Protein AF-A0A0D2PR49-F1 (afdb_monomer)

Organism: Gossypium raimondii (NCBI:txid29730)

Solvent-accessible surface area (backbone atoms only — not comparable to full-atom values): 4754 Å² total; per-residue (Å²): 135,81,83,64,83,88,48,54,68,65,58,54,53,50,51,50,49,49,45,39,73,77,64,70,54,72,65,66,94,83,53,62,59,68,56,30,50,48,52,37,51,46,32,70,77,64,71,52,52,63,70,61,48,22,69,72,69,72,44,54,58,68,54,52,53,50,31,34,51,56,48,49,60,56,57,59,69,75,112

Radius of gyration: 12.07 Å; Cα contacts (8 Å, |Δi|>4): 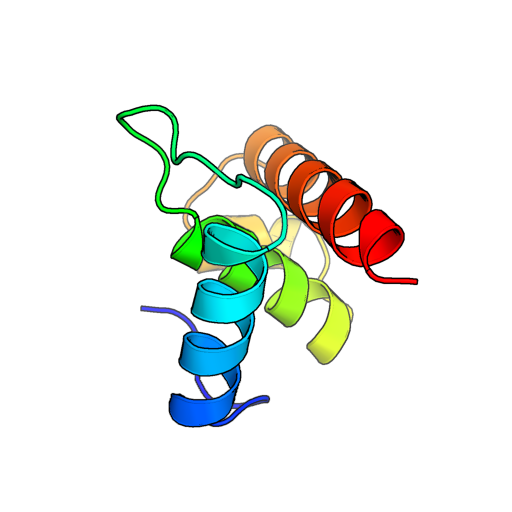56; chains: 1; bounding box: 26×19×28 Å

InterPro domains:
  IPR045249 Putative nuclease HARBI1-like [PTHR22930] (6-72)
  IPR058353 Domain of unknown function DUF8040 [PF26138] (7-76)

Foldseek 3Di:
DADCPQDHPVVLVVVVCCLCPVQVPDDDPPDDLSVLVSLQCCCVVPVDDLVRSCVVSVDDSVVSVVSNVVVVVSVVVVD

Structure (mmCIF, N/CA/C/O backbone):
data_AF-A0A0D2PR49-F1
#
_entry.id   AF-A0A0D2PR49-F1
#
loop_
_atom_site.group_PDB
_atom_site.id
_atom_site.type_symbol
_atom_site.label_atom_id
_atom_site.label_alt_id
_atom_site.label_comp_id
_atom_site.label_asym_id
_atom_site.label_entity_id
_atom_site.label_seq_id
_atom_site.pdbx_PDB_ins_code
_atom_site.Cartn_x
_atom_site.Cartn_y
_atom_site.Cartn_z
_atom_site.occupancy
_atom_site.B_iso_or_equiv
_atom_site.auth_seq_id
_atom_site.auth_comp_id
_atom_site.auth_asym_id
_atom_site.auth_atom_id
_atom_site.pdbx_PDB_model_num
ATOM 1 N N . MET A 1 1 ? 0.905 12.610 -8.388 1.00 45.53 1 MET A N 1
ATOM 2 C CA . MET A 1 1 ? -0.513 12.660 -7.959 1.00 45.53 1 MET A CA 1
ATOM 3 C C . MET A 1 1 ? -1.174 11.346 -8.388 1.00 45.53 1 MET A C 1
ATOM 5 O O . MET A 1 1 ? -1.054 11.021 -9.565 1.00 45.53 1 MET A O 1
ATOM 9 N N . PRO A 1 2 ? -1.722 10.520 -7.473 1.00 51.88 2 PRO A N 1
ATOM 10 C CA . PRO A 1 2 ? -2.140 9.150 -7.792 1.00 51.88 2 PRO A CA 1
ATOM 11 C C . PRO A 1 2 ? -3.468 9.129 -8.575 1.00 51.88 2 PRO A C 1
ATOM 13 O O . PRO A 1 2 ? -4.223 10.101 -8.509 1.00 51.88 2 PRO A O 1
ATOM 16 N N . PRO A 1 3 ? -3.765 8.056 -9.334 1.00 50.59 3 PRO A N 1
ATOM 17 C CA . PRO A 1 3 ? -4.959 7.982 -10.166 1.00 50.59 3 PRO A CA 1
ATOM 18 C C . PRO A 1 3 ? -6.195 7.810 -9.294 1.00 50.59 3 PRO A C 1
ATOM 20 O O . PRO A 1 3 ? -6.399 6.781 -8.658 1.00 50.59 3 PRO A O 1
ATOM 23 N N . LEU A 1 4 ? -7.062 8.808 -9.336 1.00 53.12 4 LEU A N 1
ATOM 24 C CA . LEU A 1 4 ? -8.406 8.801 -8.763 1.00 53.12 4 LEU A CA 1
ATOM 25 C C . LEU A 1 4 ? -9.380 7.865 -9.520 1.00 53.12 4 LEU A C 1
ATOM 27 O O . LEU A 1 4 ? -10.587 8.017 -9.390 1.00 53.12 4 LEU A O 1
ATOM 31 N N . SER A 1 5 ? -8.896 6.938 -10.356 1.00 54.16 5 SER A N 1
ATOM 32 C CA . SER A 1 5 ? -9.735 6.237 -11.341 1.00 54.16 5 SER A CA 1
ATOM 33 C C . SER A 1 5 ? -10.435 4.978 -10.822 1.00 54.16 5 SER A C 1
ATOM 35 O O . SER A 1 5 ? -11.306 4.471 -11.513 1.00 54.16 5 SER A O 1
ATOM 37 N N . MET A 1 6 ? -10.082 4.472 -9.635 1.00 60.00 6 MET A N 1
ATOM 38 C CA . MET A 1 6 ? -10.767 3.323 -9.008 1.00 60.00 6 MET A CA 1
ATOM 39 C C . MET A 1 6 ? -11.648 3.730 -7.818 1.00 60.00 6 MET A C 1
ATOM 41 O O . MET A 1 6 ? -12.617 3.049 -7.506 1.00 60.00 6 MET A O 1
ATOM 45 N N . MET A 1 7 ? -11.324 4.837 -7.139 1.00 69.25 7 MET A N 1
ATOM 46 C CA . MET A 1 7 ? -12.013 5.290 -5.927 1.00 69.25 7 MET A CA 1
ATOM 47 C C . MET A 1 7 ? -12.194 6.802 -5.946 1.00 69.25 7 MET A C 1
ATOM 49 O O . MET A 1 7 ? -11.259 7.541 -6.265 1.00 69.25 7 MET A O 1
ATOM 53 N N . SER A 1 8 ? -13.381 7.274 -5.555 1.00 79.31 8 SER A N 1
ATOM 54 C CA . SER A 1 8 ? -13.621 8.711 -5.441 1.00 79.31 8 SER A CA 1
ATOM 55 C C . SER A 1 8 ? -12.689 9.319 -4.390 1.00 79.31 8 SER A C 1
ATOM 57 O O . SER A 1 8 ? -12.386 8.709 -3.359 1.00 79.31 8 SER A O 1
ATOM 59 N N . LYS A 1 9 ? -12.251 10.561 -4.630 1.00 76.00 9 LYS A N 1
ATOM 60 C CA . LYS A 1 9 ? -11.397 11.314 -3.697 1.00 76.00 9 LYS A CA 1
ATOM 61 C C . LYS A 1 9 ? -11.978 11.321 -2.279 1.00 76.00 9 LYS A C 1
ATOM 63 O O . LYS A 1 9 ? -11.237 11.227 -1.309 1.00 76.00 9 LYS A O 1
ATOM 68 N N . MET A 1 10 ? -13.305 11.386 -2.176 1.00 79.88 10 MET A N 1
ATOM 69 C CA . MET A 1 10 ? -14.027 11.390 -0.910 1.00 79.88 10 MET A CA 1
ATOM 70 C C . MET A 1 10 ? -13.874 10.066 -0.155 1.00 79.88 10 MET A C 1
ATOM 72 O O . MET A 1 10 ? -13.545 10.087 1.026 1.00 79.88 10 MET A O 1
ATOM 76 N N . VAL A 1 11 ? -14.028 8.920 -0.830 1.00 82.12 11 VAL A N 1
ATOM 77 C CA . VAL A 1 11 ? -13.836 7.593 -0.214 1.00 82.12 11 VAL A CA 1
ATOM 78 C C . VAL A 1 11 ? -12.389 7.412 0.240 1.00 82.12 11 VAL A C 1
ATOM 80 O O . VAL A 1 11 ? -12.147 6.960 1.357 1.00 82.12 11 VAL A O 1
ATOM 83 N N . PHE A 1 12 ? -11.430 7.841 -0.582 1.00 82.44 12 PHE A N 1
ATOM 84 C CA . PHE A 1 12 ? -10.011 7.795 -0.235 1.00 82.44 12 PHE A CA 1
ATOM 85 C C . PHE A 1 12 ? -9.693 8.621 1.022 1.00 82.44 12 PHE A C 1
ATOM 87 O O . PHE A 1 12 ? -9.051 8.127 1.948 1.00 82.44 12 PHE A O 1
ATOM 94 N N . THR A 1 13 ? -10.175 9.865 1.089 1.00 81.62 13 THR A N 1
ATOM 95 C CA . THR A 1 13 ? -9.969 10.737 2.255 1.00 81.62 13 THR A CA 1
ATOM 96 C C . THR A 1 13 ? -10.680 10.209 3.503 1.00 81.62 13 THR A C 1
ATOM 98 O O . THR A 1 13 ? -10.122 10.289 4.597 1.00 81.62 13 THR A O 1
ATOM 101 N N . SER A 1 14 ? -11.874 9.631 3.360 1.00 84.62 14 SER A N 1
ATOM 102 C CA . SER A 1 14 ? -12.583 8.997 4.476 1.00 84.62 14 SER A CA 1
ATOM 103 C C . SER A 1 14 ? -11.828 7.782 5.014 1.00 84.62 14 SER A C 1
ATOM 105 O O . SER A 1 14 ? -11.666 7.664 6.228 1.00 84.62 14 SER A O 1
ATOM 107 N N . LEU A 1 15 ? -11.309 6.918 4.135 1.00 82.56 15 LEU A N 1
ATOM 108 C CA . LEU A 1 15 ? -10.514 5.755 4.535 1.00 82.56 15 LEU A CA 1
ATOM 109 C C . LEU A 1 15 ? -9.218 6.173 5.241 1.00 82.56 15 LEU A C 1
ATOM 111 O O . LEU A 1 15 ? -8.907 5.629 6.299 1.00 82.56 15 LEU A O 1
ATOM 115 N N . LEU A 1 16 ? -8.510 7.178 4.711 1.00 83.06 16 LEU A N 1
ATOM 116 C CA . LEU A 1 16 ? -7.351 7.773 5.387 1.00 83.06 16 LEU A CA 1
ATOM 117 C C . LEU A 1 16 ? -7.703 8.229 6.803 1.00 83.06 16 LEU A C 1
ATOM 119 O O . LEU A 1 16 ? -7.026 7.843 7.752 1.00 83.06 16 LEU A O 1
ATOM 123 N N . ARG A 1 17 ? -8.792 8.991 6.957 1.00 82.81 17 ARG A N 1
ATOM 124 C CA . ARG A 1 17 ? -9.219 9.517 8.258 1.00 82.81 17 ARG A CA 1
ATOM 125 C C . ARG A 1 17 ? -9.565 8.405 9.246 1.00 82.81 17 ARG A C 1
ATOM 127 O O . ARG A 1 17 ? -9.201 8.505 10.414 1.00 82.81 17 ARG A O 1
ATOM 134 N N . VAL A 1 18 ? -10.266 7.356 8.814 1.00 83.88 18 VAL A N 1
ATOM 135 C CA . VAL A 1 18 ? -10.589 6.204 9.677 1.00 83.88 18 VAL A CA 1
ATOM 136 C C . VAL A 1 18 ? -9.308 5.519 10.146 1.00 83.88 18 VAL A C 1
ATOM 138 O O . VAL A 1 18 ? -9.143 5.283 11.342 1.00 83.88 18 VAL A O 1
ATOM 141 N N . LEU A 1 19 ? -8.379 5.269 9.223 1.00 79.75 19 LEU A N 1
ATOM 142 C CA . LEU A 1 19 ? -7.092 4.645 9.512 1.00 79.75 19 LEU A CA 1
ATOM 143 C C . LEU A 1 19 ? -6.252 5.481 10.497 1.00 79.75 19 LEU A C 1
ATOM 145 O O . LEU A 1 19 ? -5.742 4.937 11.476 1.00 79.75 19 LEU A O 1
ATOM 149 N N . GLU A 1 20 ? -6.174 6.798 10.302 1.00 78.62 20 GLU A N 1
ATOM 150 C CA . GLU A 1 20 ? -5.456 7.720 11.194 1.00 78.62 20 GLU A CA 1
ATOM 151 C C . GLU A 1 20 ? -6.088 7.801 12.591 1.00 78.62 20 GLU A C 1
ATOM 153 O O . GLU A 1 20 ? -5.390 7.668 13.596 1.00 78.62 20 GLU A O 1
ATOM 158 N N . THR A 1 21 ? -7.410 7.985 12.666 1.00 79.25 21 THR A N 1
ATOM 159 C CA . THR A 1 21 ? -8.110 8.292 13.928 1.00 79.25 21 THR A CA 1
ATOM 160 C C . THR A 1 21 ? -8.409 7.070 14.792 1.00 79.25 21 THR A C 1
ATOM 162 O O . THR A 1 21 ? -8.397 7.177 16.016 1.00 79.25 21 THR A O 1
ATOM 165 N N . ARG A 1 22 ? -8.698 5.912 14.187 1.00 76.75 22 ARG A N 1
ATOM 166 C CA . ARG A 1 22 ? -9.137 4.707 14.915 1.00 76.75 22 ARG A CA 1
ATOM 167 C C . ARG A 1 22 ? -8.020 3.695 15.145 1.00 76.75 22 ARG A C 1
ATOM 169 O O . ARG A 1 22 ? -8.099 2.933 16.101 1.00 76.75 22 ARG A O 1
ATOM 176 N N . TYR A 1 23 ? -6.973 3.714 14.320 1.00 74.88 23 TYR A N 1
ATOM 177 C CA . TYR A 1 23 ? -5.896 2.713 14.359 1.00 74.88 23 TYR A CA 1
ATOM 178 C C . 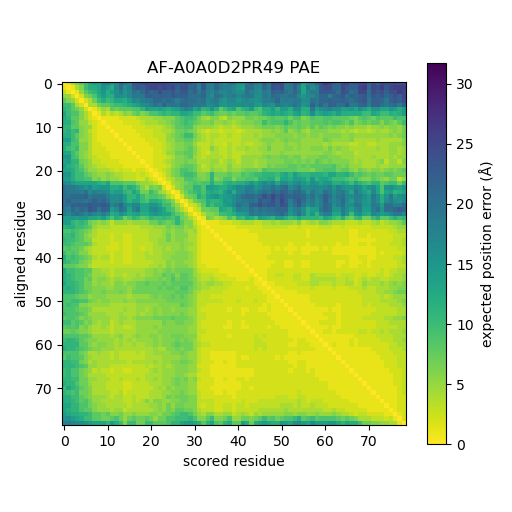TYR A 1 23 ? -4.521 3.317 14.686 1.00 74.88 23 TYR A C 1
ATOM 180 O O . TYR A 1 23 ? -3.488 2.667 14.497 1.00 74.88 23 TYR A O 1
ATOM 188 N N . ASN A 1 24 ? -4.524 4.552 15.210 1.00 68.06 24 ASN A N 1
ATOM 189 C CA . ASN A 1 24 ? -3.367 5.299 15.713 1.00 68.06 24 ASN A CA 1
ATOM 190 C C . ASN A 1 24 ? -2.193 5.320 14.717 1.00 68.06 24 ASN A C 1
ATOM 192 O O . ASN A 1 24 ? -1.028 5.098 15.065 1.00 68.06 24 ASN A O 1
ATOM 196 N N . LEU A 1 25 ? -2.517 5.528 13.440 1.00 65.44 25 LEU A N 1
ATOM 197 C CA . LEU A 1 25 ? -1.552 5.581 12.348 1.00 65.44 25 LEU A CA 1
ATOM 198 C C . LEU A 1 25 ? -0.851 6.936 12.350 1.00 65.44 25 LEU A C 1
ATOM 200 O O . LEU A 1 25 ? -1.194 7.847 11.604 1.00 65.44 25 LEU A O 1
ATOM 204 N N . GLN A 1 26 ? 0.144 7.072 13.221 1.00 59.41 26 GLN A N 1
ATOM 205 C CA . GLN A 1 26 ? 0.981 8.260 13.229 1.00 59.41 26 GLN A CA 1
ATOM 206 C C . GLN A 1 26 ? 1.980 8.197 12.074 1.00 59.41 26 GLN A C 1
ATOM 208 O O . GLN A 1 26 ? 2.844 7.318 12.003 1.00 59.41 26 GLN A O 1
ATOM 213 N N . THR A 1 27 ? 1.855 9.151 11.156 1.00 57.44 27 THR A N 1
ATOM 214 C CA . THR A 1 27 ? 2.847 9.430 10.120 1.00 57.44 27 THR A CA 1
ATOM 215 C C . THR A 1 27 ? 4.188 9.725 10.784 1.00 57.44 27 THR A C 1
ATOM 217 O O . THR A 1 27 ? 4.389 10.793 11.363 1.00 57.44 27 THR A O 1
ATOM 220 N N . SER A 1 28 ? 5.131 8.788 10.700 1.00 52.72 28 SER A N 1
ATOM 221 C CA . SER A 1 28 ? 6.518 9.065 11.065 1.00 52.72 28 SER A CA 1
ATOM 222 C C . SER A 1 28 ? 7.090 10.052 10.049 1.00 52.72 28 SER A C 1
ATOM 224 O O . SER A 1 28 ? 7.353 9.663 8.913 1.00 52.72 28 SER A O 1
ATOM 226 N N . ARG A 1 29 ? 7.153 11.326 10.466 1.00 48.47 29 ARG A N 1
ATOM 227 C CA . ARG A 1 29 ? 7.907 12.531 10.032 1.00 48.47 29 ARG A CA 1
ATOM 228 C C . ARG A 1 29 ? 8.414 12.740 8.594 1.00 48.47 29 ARG A C 1
ATOM 230 O O . ARG A 1 29 ? 8.900 13.826 8.334 1.00 48.47 29 ARG A O 1
ATOM 237 N N . ASN A 1 30 ? 8.309 11.805 7.661 1.00 49.78 30 ASN A N 1
ATOM 238 C CA . ASN A 1 30 ? 8.767 11.968 6.279 1.00 49.78 30 ASN A CA 1
ATOM 239 C C . ASN A 1 30 ? 8.059 11.062 5.260 1.00 49.78 30 ASN A C 1
ATOM 241 O O . ASN A 1 30 ? 8.396 11.105 4.080 1.00 49.78 30 ASN A O 1
ATOM 245 N N . ILE A 1 31 ? 7.091 10.234 5.671 1.00 58.12 31 ILE A N 1
ATOM 246 C CA . ILE A 1 31 ? 6.358 9.377 4.733 1.00 58.12 31 ILE A CA 1
ATOM 247 C C . ILE A 1 31 ? 4.887 9.768 4.712 1.00 58.12 31 ILE A C 1
ATOM 249 O O . ILE A 1 31 ? 4.191 9.649 5.721 1.00 58.12 31 ILE A O 1
ATOM 253 N N . SER A 1 32 ? 4.411 10.217 3.549 1.00 77.81 32 SER A N 1
ATOM 254 C CA . SER A 1 32 ? 2.998 10.535 3.367 1.00 77.81 32 SER A CA 1
ATOM 255 C C . SER A 1 32 ? 2.186 9.236 3.368 1.00 77.81 32 SER A C 1
ATOM 257 O O . SER A 1 32 ? 2.295 8.400 2.473 1.00 77.81 32 SER A O 1
ATOM 259 N N . PHE A 1 33 ? 1.390 9.022 4.414 1.00 79.25 33 PHE A N 1
ATOM 260 C CA . PHE A 1 33 ? 0.515 7.851 4.522 1.00 79.25 33 PHE A CA 1
ATOM 261 C C . PHE A 1 33 ? -0.474 7.764 3.345 1.00 79.25 33 PHE A C 1
ATOM 263 O O . PHE A 1 33 ? -0.796 6.676 2.872 1.00 79.25 33 PHE A O 1
ATOM 270 N N . SER A 1 34 ? -0.852 8.917 2.788 1.00 82.81 34 SER A N 1
ATOM 271 C CA . SER A 1 34 ? -1.589 9.035 1.528 1.00 82.81 34 SER A CA 1
ATOM 272 C C . SER A 1 34 ? -0.908 8.318 0.362 1.00 82.81 34 SER A C 1
ATOM 274 O O . SER A 1 34 ? -1.574 7.647 -0.421 1.00 82.81 34 SER A O 1
ATOM 276 N N . GLU A 1 35 ? 0.412 8.399 0.241 1.00 87.00 35 GLU A N 1
ATOM 277 C CA . GLU A 1 35 ? 1.139 7.671 -0.792 1.00 87.00 35 GLU A CA 1
ATOM 278 C C . GLU A 1 35 ? 1.173 6.167 -0.531 1.00 87.00 35 GLU A C 1
ATOM 280 O O . GLU A 1 35 ? 0.973 5.394 -1.467 1.00 87.00 35 GLU A O 1
ATOM 285 N N . MET A 1 36 ? 1.367 5.741 0.722 1.00 89.25 36 MET A N 1
ATOM 286 C CA . MET A 1 36 ? 1.306 4.317 1.068 1.00 89.25 36 MET A CA 1
ATOM 287 C C . MET A 1 36 ? -0.061 3.724 0.714 1.00 89.25 36 MET A C 1
ATOM 289 O O . MET A 1 36 ? -0.134 2.696 0.037 1.00 89.25 36 MET A O 1
ATOM 293 N N . LEU A 1 37 ? -1.142 4.397 1.123 1.00 88.00 37 LEU A N 1
ATOM 294 C CA . LEU A 1 37 ? -2.503 3.974 0.808 1.00 88.00 37 LEU A CA 1
ATOM 295 C C . LEU A 1 37 ? -2.757 4.012 -0.704 1.00 88.00 37 LEU A C 1
ATOM 297 O O . LEU A 1 37 ? -3.384 3.106 -1.248 1.00 88.00 37 LEU A O 1
ATOM 301 N N . GLY A 1 38 ? -2.227 5.021 -1.397 1.00 88.75 38 GLY A N 1
ATOM 302 C CA . GLY A 1 38 ? -2.289 5.117 -2.853 1.00 88.75 38 GLY A CA 1
ATOM 303 C C . GLY A 1 38 ? -1.628 3.929 -3.554 1.00 88.75 38 GLY A C 1
ATOM 304 O O . GLY A 1 38 ? -2.207 3.385 -4.491 1.00 88.75 38 GLY A O 1
ATOM 305 N N . ILE A 1 39 ? -0.456 3.486 -3.087 1.00 91.50 39 ILE A N 1
ATOM 306 C CA . ILE A 1 39 ? 0.232 2.291 -3.604 1.00 91.50 39 ILE A CA 1
ATOM 307 C C . ILE A 1 39 ? -0.589 1.031 -3.332 1.00 91.50 39 ILE A C 1
ATOM 309 O O . ILE A 1 39 ? -0.797 0.234 -4.244 1.00 91.50 39 ILE A O 1
ATOM 313 N N . PHE A 1 40 ? -1.080 0.865 -2.103 1.00 91.75 40 PHE A N 1
ATOM 314 C CA . PHE A 1 40 ? -1.887 -0.289 -1.712 1.00 91.75 40 PHE A CA 1
ATOM 315 C C . PHE A 1 40 ? -3.135 -0.442 -2.590 1.00 91.75 40 PHE A C 1
ATOM 317 O O . PHE A 1 40 ? -3.342 -1.488 -3.205 1.00 91.75 40 PHE A O 1
ATOM 324 N N . LEU A 1 41 ? -3.920 0.629 -2.719 1.00 89.88 41 LEU A N 1
ATOM 325 C CA . LEU A 1 41 ? -5.136 0.633 -3.530 1.00 89.88 41 LEU A CA 1
ATOM 326 C C . LEU A 1 41 ? -4.840 0.491 -5.023 1.00 89.88 41 LEU A C 1
ATOM 328 O O . LEU A 1 41 ? -5.609 -0.147 -5.734 1.00 89.88 41 LEU A O 1
ATOM 332 N N . TYR A 1 42 ? -3.727 1.049 -5.506 1.00 90.50 42 TYR A N 1
ATOM 333 C CA . TYR A 1 42 ? -3.320 0.876 -6.896 1.00 90.50 42 TYR A CA 1
ATOM 334 C C . TYR A 1 42 ? -3.009 -0.588 -7.213 1.00 90.50 42 TYR A C 1
ATOM 336 O O . TYR A 1 42 ? -3.516 -1.112 -8.203 1.00 90.50 42 TYR A O 1
ATOM 344 N N . ILE A 1 43 ? -2.229 -1.262 -6.360 1.00 92.38 43 ILE A N 1
ATOM 345 C CA . ILE A 1 43 ? -1.896 -2.682 -6.527 1.00 92.38 43 ILE A CA 1
ATOM 346 C C . ILE A 1 43 ? -3.166 -3.535 -6.502 1.00 92.38 43 ILE A C 1
ATOM 348 O O . ILE A 1 43 ? -3.362 -4.332 -7.415 1.00 92.38 43 ILE A O 1
ATOM 352 N N . LEU A 1 44 ? -4.049 -3.337 -5.518 1.00 90.44 44 LEU A N 1
ATOM 353 C CA . LEU A 1 44 ? -5.287 -4.117 -5.410 1.00 90.44 44 LEU A CA 1
ATOM 354 C C . LEU A 1 44 ? -6.273 -3.840 -6.548 1.00 90.44 44 LEU A C 1
ATOM 356 O O . LEU A 1 44 ? -6.839 -4.774 -7.104 1.00 90.44 44 LEU A O 1
ATOM 360 N N . GLY A 1 45 ? -6.467 -2.573 -6.914 1.00 87.69 45 GLY A N 1
ATOM 361 C CA . GLY A 1 45 ? -7.441 -2.186 -7.933 1.00 87.69 45 GLY A CA 1
ATOM 362 C C . GLY A 1 45 ? -7.030 -2.553 -9.358 1.00 87.69 45 GLY A C 1
ATOM 363 O O . GLY A 1 45 ? -7.883 -2.622 -10.234 1.00 87.69 45 GLY A O 1
ATOM 364 N N . THR A 1 46 ? -5.738 -2.777 -9.613 1.00 86.62 46 THR A N 1
ATOM 365 C CA . THR A 1 46 ? -5.224 -3.011 -10.977 1.00 86.62 46 THR A CA 1
ATOM 366 C C . THR A 1 46 ? -4.424 -4.303 -11.136 1.00 86.62 46 THR A C 1
ATOM 368 O O . THR A 1 46 ? -3.951 -4.583 -12.234 1.00 86.62 46 THR A O 1
ATOM 371 N N . ALA A 1 47 ? -4.233 -5.077 -10.061 1.00 89.69 47 ALA A N 1
ATOM 372 C CA . ALA A 1 47 ? -3.293 -6.202 -10.012 1.00 89.69 47 ALA A CA 1
ATOM 373 C C . ALA A 1 47 ? -1.873 -5.822 -10.499 1.00 89.69 47 ALA A C 1
ATOM 375 O O . ALA A 1 47 ? -1.169 -6.616 -11.129 1.00 89.69 47 ALA A O 1
ATOM 376 N N . ALA A 1 48 ? -1.447 -4.579 -10.237 1.00 91.25 48 ALA A N 1
ATOM 377 C CA . ALA A 1 48 ? -0.185 -4.056 -10.744 1.00 91.25 48 ALA A CA 1
ATOM 378 C C . ALA A 1 48 ? 1.031 -4.805 -10.179 1.00 91.25 48 ALA A C 1
ATOM 380 O O . ALA A 1 48 ? 1.167 -5.027 -8.976 1.00 91.25 48 ALA A O 1
ATOM 381 N N . LYS A 1 49 ? 1.989 -5.102 -11.063 1.00 92.56 49 LYS A N 1
ATOM 382 C CA . LYS A 1 49 ? 3.315 -5.605 -10.681 1.00 92.56 49 LYS A CA 1
ATOM 383 C C . LYS A 1 49 ? 4.133 -4.507 -9.994 1.00 92.56 49 LYS A C 1
ATOM 385 O O . LYS A 1 49 ? 3.961 -3.316 -10.263 1.00 92.56 49 LYS A O 1
ATOM 390 N N . VAL A 1 50 ? 5.115 -4.904 -9.182 1.00 90.62 50 VAL A N 1
ATOM 391 C CA . VAL A 1 50 ? 6.026 -3.963 -8.504 1.00 90.62 50 VAL A CA 1
ATOM 392 C C . VAL A 1 50 ? 6.732 -3.035 -9.500 1.00 90.62 50 VAL A C 1
ATOM 394 O O . VAL A 1 50 ? 6.879 -1.855 -9.208 1.00 90.62 50 VAL A O 1
ATOM 397 N N . SER A 1 51 ? 7.113 -3.511 -10.691 1.00 92.75 51 SER A N 1
ATOM 398 C CA . SER A 1 51 ? 7.722 -2.675 -11.741 1.00 92.75 51 SER A CA 1
ATOM 399 C C . SER A 1 51 ? 6.831 -1.504 -12.172 1.00 92.75 51 SER A C 1
ATOM 401 O O . SER A 1 51 ? 7.301 -0.373 -12.209 1.00 92.75 51 SER A O 1
ATOM 403 N N . GLN A 1 52 ? 5.540 -1.758 -12.391 1.00 92.56 52 GLN A N 1
ATOM 404 C CA . GLN A 1 52 ? 4.540 -0.741 -12.741 1.00 92.56 52 GLN A CA 1
ATOM 405 C C . GLN A 1 52 ? 4.363 0.287 -11.615 1.00 92.56 52 GLN A C 1
ATOM 407 O O . GLN A 1 52 ? 4.209 1.483 -11.846 1.00 92.56 52 GLN A O 1
ATOM 412 N N . CYS A 1 53 ? 4.427 -0.169 -10.363 1.00 92.75 53 CYS A N 1
ATOM 413 C CA . CYS A 1 53 ? 4.357 0.716 -9.203 1.00 92.75 53 CYS A CA 1
ATOM 414 C C . CYS A 1 53 ? 5.618 1.578 -9.061 1.00 92.75 53 CYS A C 1
ATOM 416 O O . CYS A 1 53 ? 5.521 2.752 -8.709 1.00 92.75 53 CYS A O 1
ATOM 418 N N . ARG A 1 54 ? 6.800 1.017 -9.344 1.00 93.94 54 ARG A N 1
ATOM 419 C CA . ARG A 1 54 ? 8.069 1.756 -9.296 1.00 93.94 54 ARG A CA 1
ATOM 420 C C . ARG A 1 54 ? 8.059 2.931 -10.264 1.00 93.94 54 ARG A C 1
ATOM 422 O O . ARG A 1 54 ? 8.381 4.033 -9.841 1.00 93.94 54 ARG A O 1
ATOM 429 N N . GLU A 1 55 ? 7.652 2.689 -11.508 1.00 91.25 55 GLU A N 1
ATOM 430 C CA . GLU A 1 55 ? 7.529 3.718 -12.548 1.00 91.25 55 GLU A CA 1
ATOM 431 C C . GLU A 1 55 ? 6.501 4.786 -12.160 1.00 91.25 55 GLU A C 1
ATOM 433 O O . GLU A 1 55 ? 6.761 5.985 -12.230 1.00 91.25 55 GLU A O 1
ATOM 438 N N . ARG A 1 56 ? 5.338 4.358 -11.662 1.00 89.50 56 ARG A N 1
ATOM 439 C CA . ARG A 1 56 ? 4.247 5.274 -11.335 1.00 89.50 56 ARG A CA 1
ATOM 440 C C . ARG A 1 56 ? 4.527 6.177 -10.135 1.00 89.50 56 ARG A C 1
ATOM 442 O O . ARG A 1 56 ? 4.172 7.354 -10.151 1.00 89.50 56 ARG A O 1
ATOM 449 N N . PHE A 1 57 ? 5.074 5.610 -9.065 1.00 88.94 57 PHE A N 1
ATOM 450 C CA . PHE A 1 57 ? 5.273 6.313 -7.794 1.00 88.94 57 PHE A CA 1
ATOM 451 C C . PHE A 1 57 ? 6.702 6.836 -7.632 1.00 88.94 57 PHE A C 1
ATOM 453 O O . PHE A 1 57 ? 6.985 7.550 -6.671 1.00 88.94 57 PHE A O 1
ATOM 460 N N . GLN A 1 58 ? 7.599 6.508 -8.566 1.00 92.75 58 GLN A N 1
ATOM 461 C CA . GLN A 1 58 ? 9.014 6.874 -8.526 1.00 92.75 58 GLN A CA 1
ATOM 462 C C . GLN A 1 58 ? 9.671 6.451 -7.211 1.00 92.75 58 GLN A C 1
ATOM 464 O O . GLN A 1 58 ? 10.358 7.221 -6.538 1.00 92.75 58 GLN A O 1
ATOM 469 N N . ARG A 1 59 ? 9.422 5.194 -6.824 1.00 91.94 59 ARG A N 1
ATOM 470 C CA . ARG A 1 59 ? 9.987 4.563 -5.624 1.00 91.94 59 ARG A CA 1
ATOM 471 C C . ARG A 1 59 ? 10.699 3.269 -5.952 1.00 91.94 59 ARG A C 1
ATOM 473 O O . ARG A 1 59 ? 10.419 2.615 -6.953 1.00 91.94 59 ARG A O 1
ATOM 480 N N . SER A 1 60 ? 11.623 2.875 -5.078 1.00 94.25 60 SER A N 1
ATOM 481 C CA . SER A 1 60 ? 12.271 1.568 -5.172 1.00 94.25 60 SER A CA 1
ATOM 482 C C . SER A 1 60 ? 11.259 0.439 -4.955 1.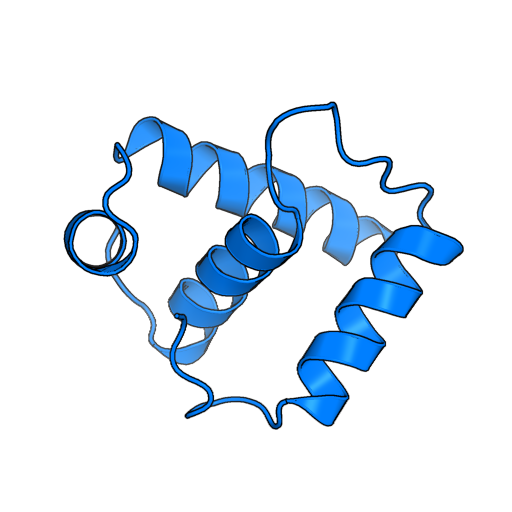00 94.25 60 SER A C 1
ATOM 484 O O . SER A 1 60 ? 10.280 0.595 -4.225 1.00 94.25 60 SER A O 1
ATOM 486 N N . GLY A 1 61 ? 11.517 -0.736 -5.536 1.00 94.44 61 GLY A N 1
ATOM 487 C CA . GLY A 1 61 ? 10.656 -1.908 -5.329 1.00 94.44 61 GLY A CA 1
ATOM 488 C C . GLY A 1 61 ? 10.565 -2.334 -3.859 1.00 94.44 61 GLY A C 1
ATOM 489 O O . GLY A 1 61 ? 9.500 -2.746 -3.401 1.00 94.44 61 GLY A O 1
ATOM 490 N N . SER A 1 62 ? 11.651 -2.153 -3.099 1.00 95.00 62 SER A N 1
ATOM 491 C CA . SER A 1 62 ? 11.671 -2.360 -1.647 1.00 95.00 62 SER A CA 1
ATOM 492 C C . SER A 1 62 ? 10.725 -1.404 -0.918 1.00 95.00 62 SER A C 1
ATOM 494 O O . SER A 1 62 ? 9.971 -1.836 -0.050 1.00 95.00 62 SER A O 1
ATOM 496 N N . THR A 1 63 ? 10.697 -0.128 -1.313 1.00 93.12 63 THR A N 1
ATOM 497 C CA . THR A 1 63 ? 9.767 0.867 -0.761 1.00 93.12 63 THR A CA 1
ATOM 498 C C . THR A 1 63 ? 8.320 0.520 -1.096 1.00 93.12 63 THR A C 1
ATOM 500 O O . THR A 1 6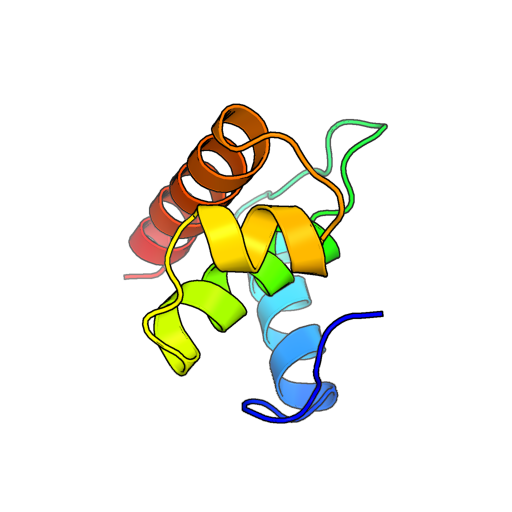3 ? 7.484 0.527 -0.198 1.00 93.12 63 THR A O 1
ATOM 503 N N . ILE A 1 64 ? 8.031 0.149 -2.351 1.00 94.31 64 ILE A N 1
ATOM 504 C CA . ILE A 1 64 ? 6.691 -0.290 -2.775 1.00 94.31 64 ILE A CA 1
ATOM 505 C C . ILE A 1 64 ? 6.206 -1.463 -1.914 1.00 94.31 64 ILE A C 1
ATOM 507 O O . ILE A 1 64 ? 5.125 -1.397 -1.333 1.00 94.31 64 ILE A O 1
ATOM 511 N N . SER A 1 65 ? 7.028 -2.507 -1.788 1.00 93.62 65 SER A N 1
ATOM 512 C CA . SER A 1 65 ? 6.672 -3.720 -1.040 1.00 93.62 65 SER A CA 1
ATOM 513 C C . SER A 1 65 ? 6.473 -3.426 0.448 1.00 93.62 65 SER A C 1
ATOM 515 O O . SER A 1 65 ? 5.504 -3.882 1.052 1.00 93.62 65 SER A O 1
ATOM 517 N N . ARG A 1 66 ? 7.348 -2.597 1.032 1.00 92.44 66 ARG A N 1
ATOM 518 C CA . ARG A 1 66 ? 7.235 -2.161 2.428 1.00 92.44 66 ARG A CA 1
ATOM 519 C C . ARG A 1 66 ? 5.952 -1.372 2.672 1.00 92.44 66 ARG A C 1
ATOM 521 O O . ARG A 1 66 ? 5.274 -1.611 3.664 1.00 92.44 66 ARG A O 1
ATOM 528 N N . TYR A 1 67 ? 5.623 -0.424 1.797 1.00 91.75 67 TYR A N 1
ATOM 529 C CA . TYR A 1 67 ? 4.433 0.413 1.960 1.00 91.75 67 TYR A CA 1
ATOM 530 C C . TYR A 1 67 ? 3.155 -0.416 1.828 1.00 91.75 67 TYR A C 1
ATOM 532 O O . TYR A 1 67 ? 2.245 -0.249 2.636 1.00 91.75 67 TYR A O 1
ATOM 540 N N . PHE A 1 68 ? 3.119 -1.356 0.879 1.00 92.56 68 PHE A N 1
ATOM 541 C CA . PHE A 1 68 ? 2.015 -2.304 0.748 1.00 92.56 68 PHE A CA 1
ATOM 542 C C . PHE A 1 68 ? 1.816 -3.127 2.029 1.00 92.56 68 PHE A C 1
ATOM 544 O O . PHE A 1 68 ? 0.706 -3.172 2.554 1.00 92.56 68 PHE A O 1
ATOM 551 N N . ALA A 1 69 ? 2.889 -3.719 2.566 1.00 91.94 69 ALA A N 1
ATOM 552 C CA . ALA A 1 69 ? 2.826 -4.539 3.776 1.00 91.94 69 ALA A CA 1
ATOM 553 C C . ALA A 1 69 ? 2.338 -3.748 5.003 1.00 91.94 69 ALA A C 1
ATOM 555 O O . ALA A 1 69 ? 1.483 -4.233 5.741 1.00 91.94 69 ALA A O 1
ATOM 556 N N . ILE A 1 70 ? 2.823 -2.513 5.186 1.00 88.75 70 ILE A N 1
ATOM 557 C CA . ILE A 1 70 ? 2.396 -1.637 6.289 1.00 88.75 70 ILE A CA 1
ATOM 558 C C . ILE A 1 70 ? 0.891 -1.360 6.216 1.00 88.75 70 ILE A C 1
ATOM 560 O O . ILE A 1 70 ? 0.202 -1.448 7.230 1.00 88.75 70 ILE A O 1
ATOM 564 N N . VAL A 1 71 ? 0.366 -1.012 5.036 1.00 88.44 71 VAL A N 1
ATOM 565 C CA . VAL A 1 71 ? -1.068 -0.717 4.891 1.00 88.44 71 VAL A CA 1
ATOM 566 C C . VAL A 1 71 ? -1.903 -1.983 5.064 1.00 88.44 71 VAL A C 1
ATOM 568 O O . VAL A 1 71 ? -2.915 -1.932 5.759 1.00 88.44 71 VAL A O 1
ATOM 571 N N . LEU A 1 72 ? -1.462 -3.118 4.512 1.00 91.00 72 LEU A N 1
ATOM 572 C CA . LEU A 1 72 ? -2.140 -4.404 4.672 1.00 91.00 72 LEU A CA 1
ATOM 573 C C . LEU A 1 72 ? -2.284 -4.789 6.149 1.00 91.00 72 LEU A C 1
ATOM 575 O O . LEU A 1 72 ? -3.388 -5.091 6.590 1.00 91.00 72 LEU A O 1
ATOM 579 N N . GLU A 1 73 ? -1.201 -4.720 6.927 1.00 88.38 73 GLU A N 1
ATOM 580 C CA . GLU A 1 73 ? -1.222 -5.030 8.363 1.00 88.38 73 GLU A CA 1
ATOM 581 C C . GLU A 1 73 ? -2.244 -4.167 9.116 1.00 88.38 73 GLU A C 1
ATOM 583 O O . GLU A 1 73 ? -2.925 -4.634 10.024 1.00 88.38 73 GLU A O 1
ATOM 588 N N . LYS A 1 74 ? -2.374 -2.895 8.734 1.00 83.62 74 LYS A N 1
ATOM 589 C CA . LYS A 1 74 ? -3.291 -1.957 9.387 1.00 83.62 74 LYS A CA 1
ATOM 590 C C . LYS A 1 74 ? -4.738 -2.193 8.986 1.00 83.62 74 LYS A C 1
ATOM 592 O O . LYS A 1 74 ? -5.602 -2.163 9.854 1.00 83.62 74 LYS A O 1
ATOM 597 N N . VAL A 1 75 ? -4.991 -2.454 7.705 1.00 84.62 75 VAL A N 1
ATOM 598 C CA . VAL A 1 75 ? -6.328 -2.799 7.206 1.00 84.62 75 VAL A CA 1
ATOM 599 C C . VAL A 1 75 ? -6.809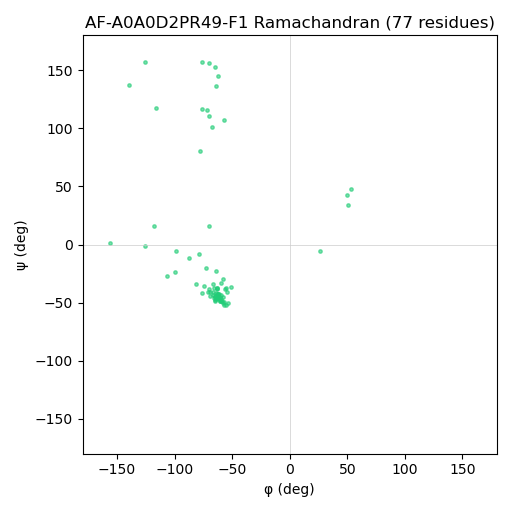 -4.114 7.818 1.00 84.62 75 VAL A C 1
ATOM 601 O O . VAL A 1 75 ? -7.970 -4.210 8.193 1.00 84.62 75 VAL A O 1
ATOM 604 N N . LEU A 1 76 ? -5.926 -5.097 8.007 1.00 86.00 76 LEU A N 1
ATOM 605 C CA . LEU A 1 76 ? -6.280 -6.355 8.670 1.00 86.00 76 LEU A CA 1
ATOM 606 C C . LEU A 1 76 ? -6.678 -6.185 10.140 1.00 86.00 76 LEU A C 1
ATOM 608 O O . LEU A 1 76 ? -7.399 -7.026 10.645 1.00 86.00 76 LEU A O 1
ATOM 612 N N . ARG A 1 77 ? -6.261 -5.108 10.817 1.00 82.94 77 A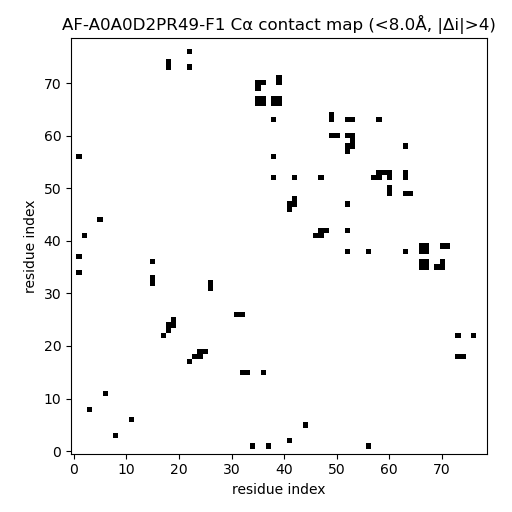RG A N 1
ATOM 613 C CA . ARG A 1 77 ? -6.716 -4.794 12.186 1.00 82.94 77 ARG A CA 1
ATOM 614 C C . ARG A 1 77 ? -8.109 -4.150 12.230 1.00 82.94 77 ARG A C 1
ATOM 616 O O . ARG A 1 77 ? -8.605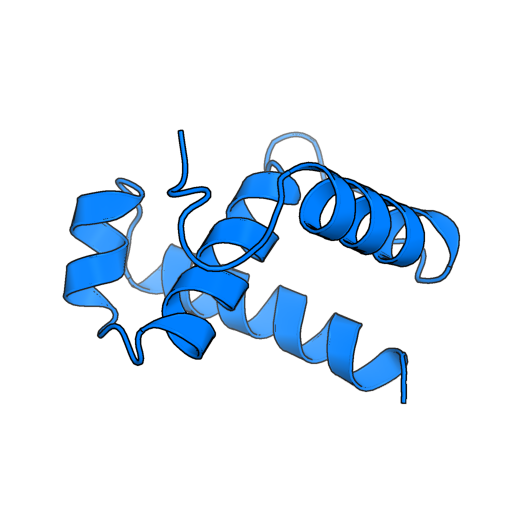 -3.891 13.323 1.00 82.94 77 ARG A O 1
ATOM 623 N N . ILE A 1 78 ? -8.687 -3.795 11.077 1.00 77.75 78 ILE A N 1
ATOM 624 C CA . ILE A 1 78 ? -10.057 -3.263 10.989 1.00 77.75 78 ILE A CA 1
ATOM 625 C C . ILE A 1 78 ? -11.086 -4.376 11.191 1.00 77.75 78 ILE A C 1
ATOM 627 O O . ILE A 1 78 ? -12.145 -4.115 11.762 1.00 77.75 78 ILE A O 1
ATOM 631 N N . PHE A 1 79 ? -10.770 -5.569 10.691 1.00 66.69 79 PHE A N 1
ATOM 632 C CA . PHE A 1 79 ? -11.577 -6.778 10.811 1.00 66.69 79 PHE A CA 1
ATOM 633 C C . PHE A 1 79 ? -11.206 -7.540 12.085 1.00 66.69 79 PHE A C 1
ATOM 635 O O . PHE A 1 79 ? -12.120 -8.186 12.641 1.00 66.69 79 PHE A O 1
#

Mean predicted aligned error: 6.5 Å

Sequence (79 aa):
MPPLSMMSKMVFTSLLRVLETRYNLQTSRNISFSEMLGIFLYILGTAAKVSQCRERFQRSGSTISRYFAIVLEKVLRIF
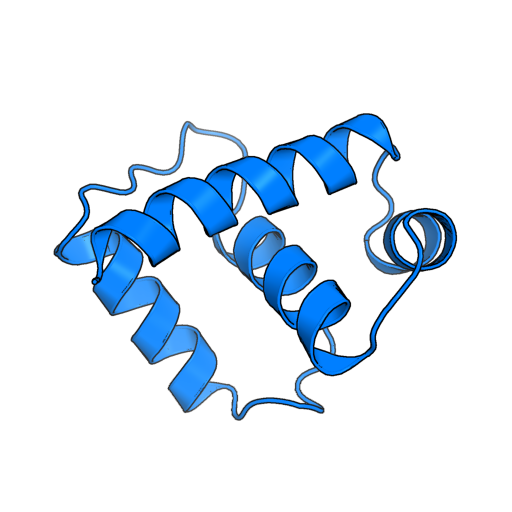
Secondary structure (DSSP, 8-state):
---TTSS-HHHHHHHHHHHHHHTT----TT--HHHHHHHHHHHHHHT--HHHHHHHHT--HHHHHHHHHHHHHHHHTT-

pLDDT: mean 81.1, st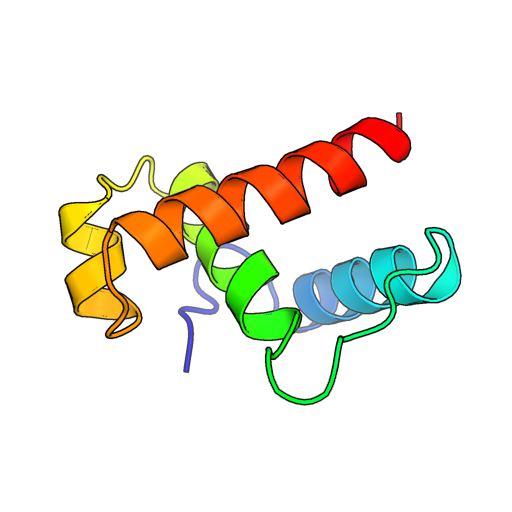d 13.55, range [45.53, 95.0]

Nearest PDB structures (foldseek):
  6t1f-assembly2_D  TM=7.949E-01  e=1.622E+00  Caulobacter vibrioides NA1000
  4umk-assembly1_A  TM=5.971E-01  e=3.072E+00  Helicobacter pylori 26695
  1jhg-assembly1_A-2  TM=4.889E-01  e=2.581E+00  Escherichia coli